Protein AF-A0A8A0RJ89-F1 (afdb_monomer)

Organism: NCBI:txid2751313

Structure (mmCIF, N/CA/C/O backbone):
data_AF-A0A8A0RJ89-F1
#
_entry.id   AF-A0A8A0RJ89-F1
#
loop_
_atom_site.group_PDB
_atom_site.id
_atom_site.type_symbol
_atom_site.label_atom_id
_atom_site.label_alt_id
_atom_site.label_comp_id
_atom_site.label_asym_id
_atom_site.label_entity_id
_atom_site.label_seq_id
_atom_site.pdbx_PDB_ins_code
_atom_site.Cartn_x
_atom_site.Cartn_y
_atom_site.Cartn_z
_atom_site.occupancy
_atom_site.B_iso_or_equiv
_atom_site.auth_seq_id
_atom_site.auth_comp_id
_atom_site.auth_asym_id
_atom_site.auth_atom_id
_atom_site.pdbx_PDB_model_num
ATOM 1 N N . MET A 1 1 ? 21.004 -6.593 -13.746 1.00 62.28 1 MET A N 1
ATOM 2 C CA . MET A 1 1 ? 19.883 -5.806 -13.184 1.00 62.28 1 MET A CA 1
ATOM 3 C C . MET A 1 1 ? 18.706 -6.697 -12.780 1.00 62.28 1 MET A C 1
ATOM 5 O O . MET A 1 1 ? 18.249 -6.603 -11.650 1.00 62.28 1 MET A O 1
ATOM 9 N N . ASN A 1 2 ? 18.265 -7.614 -13.646 1.00 71.56 2 ASN A N 1
ATOM 10 C CA . ASN A 1 2 ? 17.034 -8.395 -13.441 1.00 71.56 2 ASN A CA 1
ATOM 11 C C . ASN A 1 2 ? 17.071 -9.299 -12.194 1.00 71.56 2 ASN A C 1
ATOM 13 O O . ASN A 1 2 ? 16.091 -9.363 -11.463 1.00 71.56 2 ASN A O 1
ATOM 17 N N . ASN A 1 3 ? 18.219 -9.902 -11.867 1.00 77.88 3 ASN A N 1
ATOM 18 C CA . ASN A 1 3 ? 18.359 -10.741 -10.666 1.00 77.88 3 ASN A CA 1
ATOM 19 C C . ASN A 1 3 ? 18.161 -9.956 -9.351 1.00 77.88 3 ASN A C 1
ATOM 21 O O . ASN A 1 3 ? 17.668 -10.515 -8.374 1.00 77.88 3 ASN A O 1
ATOM 25 N N . LEU A 1 4 ? 18.498 -8.657 -9.328 1.00 79.88 4 LEU A N 1
ATOM 26 C CA . LEU A 1 4 ? 18.271 -7.780 -8.172 1.00 79.88 4 LEU A CA 1
ATOM 27 C C . LEU A 1 4 ? 16.772 -7.489 -7.992 1.00 79.88 4 LEU A C 1
ATOM 29 O O . LEU A 1 4 ? 16.251 -7.605 -6.887 1.00 79.88 4 LEU A O 1
ATOM 33 N N . LEU A 1 5 ? 16.077 -7.166 -9.088 1.00 80.12 5 LEU A N 1
ATOM 34 C CA . LEU A 1 5 ? 14.631 -6.911 -9.099 1.00 80.12 5 LEU A CA 1
ATOM 35 C C . LEU A 1 5 ? 13.828 -8.155 -8.695 1.00 80.12 5 LEU A C 1
ATOM 37 O O . LEU A 1 5 ? 12.887 -8.056 -7.909 1.00 80.12 5 LEU A O 1
ATOM 41 N N . ILE A 1 6 ? 14.235 -9.333 -9.174 1.00 79.88 6 ILE A N 1
ATOM 42 C CA . ILE A 1 6 ? 13.610 -10.612 -8.810 1.00 79.88 6 ILE A CA 1
ATOM 43 C C . ILE A 1 6 ? 13.818 -10.907 -7.317 1.00 79.88 6 ILE A C 1
ATOM 45 O O . ILE A 1 6 ? 12.863 -11.254 -6.625 1.00 79.88 6 ILE A O 1
ATOM 49 N N . SER A 1 7 ? 15.033 -10.705 -6.792 1.00 82.31 7 SER A N 1
ATOM 50 C CA . SER A 1 7 ? 15.318 -10.864 -5.358 1.00 82.31 7 SER A CA 1
ATOM 51 C C . SER A 1 7 ? 14.473 -9.917 -4.494 1.00 82.31 7 SER A C 1
ATOM 53 O O . SER A 1 7 ? 13.860 -10.345 -3.516 1.00 82.31 7 SER A O 1
ATOM 55 N N . ALA A 1 8 ? 14.342 -8.650 -4.901 1.00 82.75 8 ALA A N 1
ATOM 56 C CA . ALA A 1 8 ? 13.489 -7.678 -4.219 1.00 82.75 8 ALA A CA 1
ATOM 57 C C . ALA A 1 8 ? 12.007 -8.093 -4.219 1.00 82.75 8 ALA A C 1
ATOM 59 O O . ALA A 1 8 ? 11.342 -7.977 -3.190 1.00 82.75 8 ALA A O 1
ATOM 60 N N . CYS A 1 9 ? 11.496 -8.641 -5.328 1.00 81.56 9 CYS A N 1
ATOM 61 C CA . CYS A 1 9 ? 10.135 -9.181 -5.386 1.00 81.56 9 CYS A CA 1
ATOM 62 C C . CYS A 1 9 ? 9.939 -10.342 -4.401 1.00 81.56 9 CYS A C 1
ATOM 64 O O . CYS A 1 9 ? 8.951 -10.360 -3.671 1.00 81.56 9 CYS A O 1
ATOM 66 N N . ILE A 1 10 ? 10.891 -11.277 -4.326 1.00 84.44 10 ILE A N 1
ATOM 67 C CA . ILE A 1 10 ? 10.833 -12.413 -3.392 1.00 84.44 10 ILE A CA 1
ATOM 68 C C . ILE A 1 10 ? 10.809 -11.918 -1.939 1.00 84.44 10 ILE A C 1
ATOM 70 O O . ILE A 1 10 ? 9.963 -12.342 -1.151 1.00 84.44 10 ILE A O 1
ATOM 74 N N . ILE A 1 11 ? 11.681 -10.967 -1.590 1.00 85.94 11 ILE A N 1
ATOM 75 C CA . ILE A 1 11 ? 11.724 -10.364 -0.250 1.00 85.94 11 ILE A CA 1
ATOM 76 C C . ILE A 1 11 ? 10.405 -9.646 0.069 1.00 85.94 11 ILE A C 1
ATOM 78 O O . ILE A 1 11 ? 9.890 -9.761 1.186 1.00 85.94 11 ILE A O 1
ATOM 82 N N . LEU A 1 12 ? 9.818 -8.936 -0.900 1.00 84.69 12 LEU A N 1
ATOM 83 C CA . LEU A 1 12 ? 8.524 -8.278 -0.726 1.00 84.69 12 LEU A CA 1
ATOM 84 C C . LEU A 1 12 ? 7.398 -9.281 -0.485 1.00 84.69 12 LEU A C 1
ATOM 86 O O . LEU A 1 12 ? 6.619 -9.069 0.438 1.00 84.69 12 LEU A O 1
ATOM 90 N N . VAL A 1 13 ? 7.337 -10.385 -1.231 1.00 83.94 13 VAL A N 1
ATOM 91 C CA . VAL A 1 13 ? 6.329 -11.441 -1.029 1.00 83.94 13 VAL A CA 1
ATOM 92 C C . VAL A 1 13 ? 6.438 -12.056 0.369 1.00 83.94 13 VAL A C 1
ATOM 94 O O . VAL A 1 13 ? 5.427 -12.219 1.058 1.00 83.94 13 VAL A O 1
ATOM 97 N N . ILE A 1 14 ? 7.659 -12.330 0.835 1.00 86.38 14 ILE A N 1
ATOM 98 C CA . ILE A 1 14 ? 7.903 -12.825 2.199 1.00 86.38 14 ILE A CA 1
ATOM 99 C C . ILE A 1 14 ? 7.432 -11.792 3.230 1.00 86.38 14 ILE A C 1
ATOM 101 O O . ILE A 1 14 ? 6.739 -12.126 4.193 1.00 86.38 14 ILE A O 1
ATOM 105 N N . THR A 1 15 ? 7.747 -10.517 3.006 1.00 81.88 15 THR A N 1
ATOM 106 C CA . THR A 1 15 ? 7.363 -9.432 3.915 1.00 81.88 15 THR A CA 1
ATOM 107 C C . THR A 1 15 ? 5.848 -9.208 3.935 1.00 81.88 15 THR A C 1
ATOM 109 O O . THR A 1 15 ? 5.286 -8.936 4.993 1.00 81.88 15 THR A O 1
ATOM 112 N N . ILE A 1 16 ? 5.170 -9.334 2.791 1.00 81.81 16 ILE A N 1
ATOM 113 C CA . ILE A 1 16 ? 3.706 -9.284 2.689 1.00 81.81 16 ILE A CA 1
ATOM 114 C C . ILE A 1 16 ? 3.099 -10.438 3.484 1.00 81.81 16 ILE A C 1
ATOM 116 O O . ILE A 1 16 ? 2.205 -10.198 4.288 1.00 81.81 16 ILE A O 1
ATOM 120 N N . SER A 1 17 ?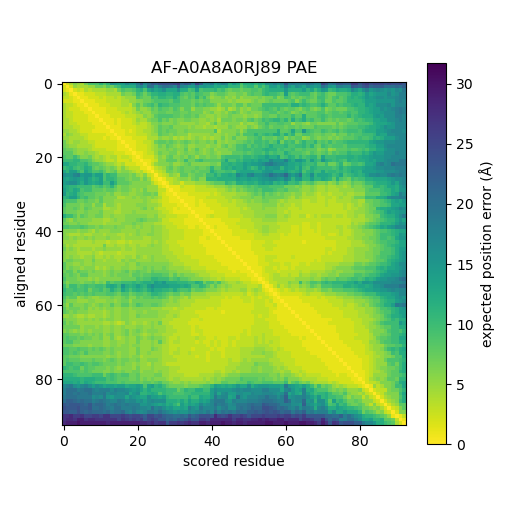 3.632 -11.652 3.338 1.00 80.44 17 SER A N 1
ATOM 121 C CA . SER A 1 17 ? 3.163 -12.840 4.066 1.00 80.44 17 SER A CA 1
ATOM 122 C C . SER A 1 17 ? 3.307 -12.679 5.587 1.00 80.44 17 SER A C 1
ATOM 124 O O . SER A 1 17 ? 2.378 -12.973 6.340 1.00 80.44 17 SER A O 1
ATOM 126 N N . LEU A 1 18 ? 4.431 -12.124 6.052 1.00 79.12 18 LEU A N 1
ATOM 127 C CA . LEU A 1 18 ? 4.649 -11.783 7.464 1.00 79.12 18 LEU A CA 1
ATOM 128 C C . LEU A 1 18 ? 3.700 -10.681 7.959 1.00 79.12 18 LEU A C 1
ATOM 130 O O . LEU A 1 18 ? 3.168 -10.770 9.067 1.00 79.12 18 LEU A O 1
ATOM 134 N N . CYS A 1 19 ? 3.464 -9.647 7.148 1.00 75.81 19 CYS A N 1
ATOM 135 C CA . CYS A 1 19 ? 2.513 -8.584 7.473 1.00 75.81 19 CYS A CA 1
ATOM 136 C C . CYS A 1 19 ? 1.077 -9.104 7.548 1.00 75.81 19 CYS A C 1
ATOM 138 O O . CYS A 1 19 ? 0.343 -8.698 8.445 1.00 75.81 19 CYS A O 1
ATOM 140 N N . LEU A 1 20 ? 0.698 -10.020 6.657 1.00 75.00 20 LEU A N 1
ATOM 141 C CA . LEU A 1 20 ? -0.609 -10.669 6.652 1.00 75.00 20 LEU A CA 1
ATOM 142 C C . LEU A 1 20 ? -0.819 -11.472 7.941 1.00 75.00 20 LEU A C 1
ATOM 144 O O . LEU A 1 20 ? -1.849 -11.333 8.596 1.00 75.00 20 LEU A O 1
ATOM 148 N N . TYR A 1 21 ? 0.203 -12.223 8.366 1.00 76.56 21 TYR A N 1
ATOM 149 C CA . TYR A 1 21 ? 0.187 -12.944 9.639 1.00 76.56 21 TYR A CA 1
ATOM 150 C C . TYR A 1 21 ? 0.054 -12.002 10.846 1.00 76.56 21 TYR A C 1
ATOM 152 O O . TYR A 1 21 ? -0.773 -12.231 11.729 1.00 76.56 21 TYR A O 1
ATOM 160 N N . LYS A 1 22 ? 0.824 -10.906 10.881 1.00 75.31 22 LYS A N 1
ATOM 161 C CA . LYS A 1 22 ? 0.752 -9.920 11.971 1.00 75.31 22 LYS A CA 1
ATOM 162 C C . LYS A 1 22 ? -0.599 -9.192 11.999 1.00 75.31 22 LYS A C 1
ATOM 164 O O . LYS A 1 22 ? -1.140 -8.980 13.079 1.00 75.31 22 LYS A O 1
ATOM 169 N N . GLY A 1 23 ? -1.149 -8.848 10.834 1.00 70.56 23 GLY A N 1
ATOM 170 C CA . GLY A 1 23 ? -2.449 -8.192 10.703 1.00 70.56 23 GLY A CA 1
ATOM 171 C C . GLY A 1 23 ? -3.611 -9.066 11.158 1.00 70.56 23 GLY A C 1
ATOM 172 O O . GLY A 1 23 ? -4.478 -8.596 11.887 1.00 70.56 23 GLY A O 1
ATOM 173 N N . ALA A 1 24 ? -3.587 -10.356 10.817 1.00 70.44 24 ALA A N 1
ATOM 174 C CA . ALA A 1 24 ? -4.589 -11.313 11.281 1.00 70.44 24 ALA A CA 1
ATOM 175 C C . ALA A 1 24 ? -4.554 -11.516 12.808 1.00 70.44 24 ALA A C 1
ATOM 177 O O . ALA A 1 24 ? -5.588 -11.752 13.429 1.00 70.44 24 ALA A O 1
ATOM 178 N N . ARG A 1 25 ? -3.371 -11.396 13.426 1.00 73.44 25 ARG A N 1
ATOM 179 C CA . ARG A 1 25 ? -3.171 -11.572 14.872 1.00 73.44 25 ARG A CA 1
ATOM 180 C C . ARG A 1 25 ? -3.380 -10.292 15.696 1.00 73.44 25 ARG A C 1
ATOM 182 O O . ARG A 1 25 ? -3.202 -10.331 16.911 1.00 73.44 25 ARG A O 1
ATOM 189 N N . GLY A 1 26 ? -3.737 -9.174 15.057 1.00 73.25 26 GLY A N 1
ATOM 190 C CA . GLY A 1 26 ? -4.023 -7.906 15.728 1.00 73.25 26 GLY A CA 1
ATOM 191 C C . GLY A 1 26 ? -5.236 -8.021 16.670 1.00 73.25 26 GLY A C 1
ATOM 192 O O . GLY A 1 26 ? -6.313 -8.421 16.203 1.00 73.25 26 GLY A O 1
ATOM 193 N N . PRO A 1 27 ? -5.090 -7.695 17.973 1.00 74.31 27 PRO A N 1
ATOM 194 C CA . PRO A 1 27 ? -6.167 -7.802 18.958 1.00 74.31 27 PRO A CA 1
ATOM 195 C C . PRO A 1 27 ? -7.237 -6.718 18.781 1.00 74.31 27 PRO A C 1
ATOM 197 O O . PRO A 1 27 ? -8.401 -6.964 19.084 1.00 74.31 27 PRO A O 1
ATOM 200 N N . THR A 1 28 ? -6.866 -5.542 18.263 1.00 81.81 28 THR A N 1
ATOM 201 C CA . THR A 1 28 ? -7.786 -4.416 18.058 1.00 81.81 28 THR A CA 1
ATOM 202 C C . THR A 1 28 ? -8.201 -4.275 16.591 1.00 81.81 28 THR A C 1
ATOM 204 O O . THR A 1 28 ? -7.460 -4.631 15.673 1.00 81.81 28 THR A O 1
ATOM 207 N N . ILE A 1 29 ? -9.397 -3.727 16.347 1.00 77.38 29 ILE A N 1
ATOM 208 C CA . ILE A 1 29 ? -9.873 -3.419 14.986 1.00 77.38 29 ILE A CA 1
ATOM 209 C C . ILE A 1 29 ? -8.971 -2.348 14.341 1.00 77.38 29 ILE A C 1
ATOM 211 O O . ILE A 1 29 ? -8.653 -2.441 13.157 1.00 77.38 29 ILE A O 1
ATOM 215 N N . ALA A 1 30 ? -8.470 -1.398 15.138 1.00 76.88 30 ALA A N 1
ATOM 216 C CA . ALA A 1 30 ? -7.498 -0.399 14.698 1.00 76.88 30 ALA A CA 1
ATOM 217 C C . ALA A 1 30 ? -6.167 -1.030 14.237 1.00 76.88 30 ALA A C 1
ATOM 219 O O . ALA A 1 30 ? -5.658 -0.664 13.179 1.00 76.88 30 ALA A O 1
ATOM 220 N N . ASP A 1 31 ? -5.634 -2.030 14.951 1.00 77.50 31 ASP A N 1
ATOM 221 C CA . ASP A 1 31 ? -4.425 -2.754 14.520 1.00 77.50 31 ASP A CA 1
ATOM 222 C C . ASP A 1 31 ? -4.633 -3.478 13.188 1.00 77.50 31 ASP A C 1
ATOM 224 O O . ASP A 1 31 ? -3.739 -3.503 12.337 1.00 77.50 31 ASP A O 1
ATOM 228 N N . ARG A 1 32 ? -5.823 -4.055 12.985 1.00 80.94 32 ARG A N 1
ATOM 229 C CA . ARG A 1 32 ? -6.185 -4.711 11.721 1.00 80.94 32 ARG A CA 1
ATOM 230 C C . ARG A 1 32 ? -6.257 -3.699 10.583 1.00 80.94 32 ARG A C 1
ATOM 232 O O . ARG A 1 32 ? -5.730 -3.969 9.507 1.00 80.94 32 ARG A O 1
ATOM 239 N N . LEU A 1 33 ? -6.837 -2.527 10.832 1.00 82.44 33 LEU A N 1
ATOM 240 C CA . LEU A 1 33 ? -6.931 -1.442 9.859 1.00 82.44 33 LEU A CA 1
ATOM 241 C C . LEU A 1 33 ? -5.546 -0.943 9.420 1.00 82.44 33 LEU A C 1
ATOM 243 O O . LEU A 1 33 ? -5.257 -0.850 8.225 1.00 82.44 33 LEU A O 1
ATOM 247 N N . VAL A 1 34 ? -4.654 -0.695 10.383 1.00 82.56 34 VAL A N 1
ATOM 248 C CA . VAL A 1 34 ? -3.266 -0.299 10.105 1.00 82.56 34 VAL A CA 1
ATOM 249 C C . VAL A 1 34 ? -2.534 -1.401 9.335 1.00 82.56 34 VAL A C 1
ATOM 251 O O . VAL A 1 34 ? -1.797 -1.110 8.391 1.00 82.56 34 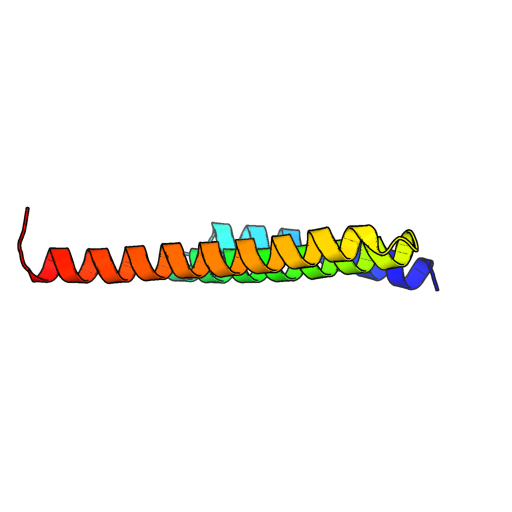VAL A O 1
ATOM 254 N N . ALA A 1 35 ? -2.758 -2.672 9.678 1.00 83.12 35 ALA A N 1
ATOM 255 C CA . ALA A 1 35 ? -2.152 -3.785 8.961 1.00 83.12 35 ALA A CA 1
ATOM 256 C C . ALA A 1 35 ? -2.612 -3.871 7.497 1.00 83.12 35 ALA A C 1
ATOM 258 O O . ALA A 1 35 ? -1.768 -4.070 6.621 1.00 83.12 35 ALA A O 1
ATOM 259 N N . VAL A 1 36 ? -3.904 -3.665 7.215 1.00 83.25 36 VAL A N 1
ATOM 260 C CA . VAL A 1 36 ? -4.444 -3.621 5.843 1.00 83.25 36 VAL A CA 1
ATOM 261 C C . VAL A 1 36 ? -3.755 -2.532 5.021 1.00 83.25 36 VAL A C 1
ATOM 263 O O . VAL A 1 36 ? -3.283 -2.810 3.919 1.00 83.25 36 VAL A O 1
ATOM 266 N N . ASN A 1 37 ? -3.592 -1.328 5.572 1.00 87.38 37 ASN A N 1
ATOM 267 C CA . ASN A 1 37 ? -2.908 -0.235 4.878 1.00 87.38 37 ASN A CA 1
ATOM 268 C C . ASN A 1 37 ? -1.425 -0.547 4.577 1.00 87.38 37 ASN A C 1
ATOM 270 O O . ASN A 1 37 ? -0.907 -0.249 3.495 1.00 87.38 37 ASN A O 1
ATOM 274 N N . VAL A 1 38 ? -0.732 -1.200 5.516 1.00 86.12 38 VAL A N 1
ATOM 275 C CA . VAL A 1 38 ? 0.661 -1.634 5.322 1.00 86.12 38 VAL A CA 1
ATOM 276 C C . VAL A 1 38 ? 0.760 -2.710 4.233 1.00 86.12 38 VAL A C 1
ATOM 278 O O . VAL A 1 38 ? 1.680 -2.671 3.414 1.00 86.12 38 VAL A O 1
ATOM 281 N N . ILE A 1 39 ? -0.183 -3.654 4.188 1.00 87.19 39 ILE A N 1
ATOM 282 C CA . ILE A 1 39 ? -0.256 -4.684 3.140 1.00 87.19 39 ILE A CA 1
ATOM 283 C C . ILE A 1 39 ? -0.528 -4.044 1.774 1.00 87.19 39 ILE A C 1
ATOM 285 O O . ILE A 1 39 ? 0.141 -4.375 0.792 1.00 87.19 39 ILE A O 1
ATOM 289 N N . GLY A 1 40 ? -1.463 -3.096 1.713 1.00 86.81 40 GLY A N 1
ATOM 290 C CA . GLY A 1 40 ? -1.795 -2.372 0.491 1.00 86.81 40 GLY A CA 1
ATOM 291 C C . GLY A 1 40 ? -0.600 -1.618 -0.081 1.00 86.81 40 GLY A C 1
ATOM 292 O O . GLY A 1 40 ? -0.255 -1.811 -1.244 1.00 86.81 40 GLY A O 1
ATOM 293 N N . THR A 1 41 ? 0.129 -0.874 0.757 1.00 88.31 41 THR A N 1
ATOM 294 C CA . THR A 1 41 ? 1.355 -0.171 0.334 1.00 88.31 41 THR A CA 1
ATOM 295 C C . THR A 1 41 ? 2.411 -1.137 -0.219 1.00 88.31 41 THR A C 1
ATOM 297 O O . THR A 1 41 ? 3.021 -0.864 -1.252 1.00 88.31 41 THR A O 1
ATOM 300 N N . LYS A 1 42 ? 2.613 -2.306 0.409 1.00 88.94 42 LYS A N 1
ATOM 301 C CA . LYS A 1 42 ? 3.550 -3.324 -0.108 1.00 88.94 42 LYS A CA 1
ATOM 302 C C . LYS A 1 42 ? 3.099 -3.908 -1.446 1.00 88.94 42 LYS A C 1
ATOM 304 O O . LYS A 1 42 ? 3.938 -4.174 -2.302 1.00 88.94 42 LYS A O 1
ATOM 309 N N . THR A 1 43 ? 1.793 -4.080 -1.629 1.00 89.31 43 THR A N 1
ATOM 310 C CA . THR A 1 43 ? 1.207 -4.570 -2.882 1.00 89.31 43 THR A CA 1
ATOM 311 C C . THR A 1 43 ? 1.438 -3.573 -4.017 1.00 89.31 43 THR A C 1
ATOM 313 O O . THR A 1 43 ? 1.883 -3.969 -5.089 1.00 89.31 43 THR A O 1
ATOM 316 N N . VAL A 1 44 ? 1.247 -2.273 -3.770 1.00 93.38 44 VAL A N 1
ATOM 317 C CA . VAL A 1 44 ? 1.538 -1.204 -4.745 1.00 93.38 44 VAL A CA 1
ATOM 318 C C . VAL A 1 44 ? 3.008 -1.216 -5.163 1.00 93.38 44 VAL A C 1
ATOM 320 O O . VAL A 1 44 ? 3.313 -1.172 -6.354 1.00 93.38 44 VAL A O 1
ATOM 323 N N . VAL A 1 45 ? 3.928 -1.330 -4.198 1.00 91.00 45 VAL A N 1
ATOM 324 C CA . VAL A 1 45 ? 5.370 -1.421 -4.483 1.00 91.00 45 VAL A CA 1
ATOM 325 C C . VAL A 1 45 ? 5.688 -2.664 -5.318 1.00 91.00 45 VAL A C 1
ATOM 327 O O . VAL A 1 45 ? 6.483 -2.583 -6.251 1.00 91.00 45 VAL A O 1
ATOM 330 N N . LEU A 1 46 ? 5.041 -3.797 -5.032 1.00 89.00 46 LEU A N 1
ATOM 331 C CA . LEU A 1 46 ? 5.217 -5.030 -5.796 1.00 89.00 46 LEU A CA 1
ATOM 332 C C . LEU A 1 46 ? 4.727 -4.878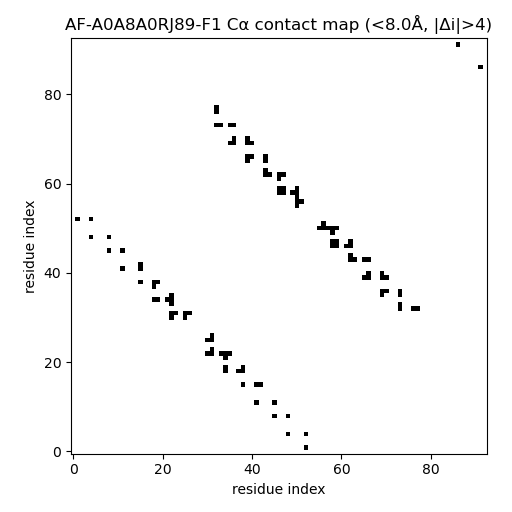 -7.244 1.00 89.00 46 LEU A C 1
ATOM 334 O O . LEU A 1 46 ? 5.462 -5.232 -8.161 1.00 89.00 46 LEU A O 1
ATOM 338 N N . ILE A 1 47 ? 3.544 -4.294 -7.469 1.00 89.38 47 ILE A N 1
ATOM 339 C CA . ILE A 1 47 ? 3.020 -4.028 -8.823 1.00 89.38 47 ILE A CA 1
ATOM 340 C C . ILE A 1 47 ? 3.947 -3.061 -9.580 1.00 89.38 47 ILE A C 1
ATOM 342 O O . ILE A 1 47 ? 4.233 -3.269 -10.759 1.00 89.38 47 ILE A O 1
ATOM 346 N N . SER A 1 48 ? 4.477 -2.043 -8.898 1.00 88.88 48 SER A N 1
ATOM 347 C CA . SER A 1 48 ? 5.429 -1.090 -9.479 1.00 88.88 48 SER A CA 1
ATOM 348 C C . SER A 1 48 ? 6.756 -1.754 -9.879 1.00 88.88 48 SER A C 1
ATOM 350 O O . SER A 1 48 ? 7.251 -1.536 -10.985 1.00 88.88 48 SER A O 1
ATOM 352 N N . LEU A 1 49 ? 7.303 -2.652 -9.048 1.00 87.75 49 LEU A N 1
ATOM 353 C CA . LEU A 1 49 ? 8.486 -3.442 -9.418 1.00 87.75 49 LEU A CA 1
ATOM 354 C C . LEU A 1 49 ? 8.218 -4.350 -10.622 1.00 87.75 49 LEU A C 1
ATOM 356 O O . LEU A 1 49 ? 9.061 -4.458 -11.512 1.00 87.75 49 LEU A O 1
ATOM 360 N N . VAL A 1 50 ? 7.048 -4.990 -10.661 1.00 85.81 50 VAL A N 1
ATOM 361 C CA . VAL A 1 50 ? 6.632 -5.829 -11.791 1.00 85.81 50 VAL A CA 1
ATOM 362 C C . VAL A 1 50 ? 6.546 -4.992 -13.070 1.00 85.81 50 VAL A C 1
ATOM 364 O O . VAL A 1 50 ? 7.071 -5.416 -14.096 1.00 85.81 50 VAL A O 1
ATOM 367 N N . SER A 1 51 ? 5.994 -3.776 -13.015 1.00 88.19 51 SER A N 1
ATOM 368 C CA . SER A 1 51 ? 5.987 -2.845 -14.155 1.00 88.19 51 SER A CA 1
ATOM 369 C C . SER A 1 51 ? 7.384 -2.617 -14.730 1.00 88.19 51 SER A C 1
ATOM 371 O O . SER A 1 51 ? 7.566 -2.649 -15.948 1.00 88.19 51 SER A O 1
ATOM 373 N N . PHE A 1 52 ? 8.369 -2.445 -13.847 1.00 84.12 52 PHE A N 1
ATOM 374 C CA . PHE A 1 52 ? 9.758 -2.225 -14.226 1.00 84.12 52 PHE A CA 1
ATOM 375 C C . PHE A 1 52 ? 10.399 -3.469 -14.859 1.00 84.12 52 PHE A C 1
ATOM 377 O O . PHE A 1 52 ? 11.151 -3.347 -15.817 1.00 84.12 52 PHE A O 1
ATOM 384 N N . ILE A 1 53 ? 10.075 -4.670 -14.364 1.00 83.00 53 ILE A N 1
ATOM 385 C CA . ILE A 1 53 ? 10.576 -5.943 -14.915 1.00 83.00 53 ILE A CA 1
ATOM 386 C C . ILE A 1 53 ? 10.024 -6.205 -16.320 1.00 83.00 53 ILE A C 1
ATOM 388 O O . ILE A 1 53 ? 10.748 -6.698 -17.180 1.00 83.00 53 ILE A O 1
ATOM 392 N N . PHE A 1 54 ? 8.745 -5.902 -16.547 1.00 83.94 54 PHE A N 1
ATOM 393 C CA . PHE A 1 54 ? 8.092 -6.124 -17.837 1.00 83.94 54 PHE A CA 1
ATOM 394 C C . PHE A 1 54 ? 8.310 -4.977 -18.835 1.00 83.94 54 PHE A C 1
ATOM 396 O O . PHE A 1 54 ? 7.850 -5.089 -19.969 1.00 83.94 54 PHE A O 1
ATOM 403 N N . GLU A 1 55 ? 8.973 -3.884 -18.431 1.00 81.06 55 GLU A N 1
ATOM 404 C CA . GLU A 1 55 ? 9.181 -2.663 -19.233 1.00 81.06 55 GLU A CA 1
ATOM 405 C C . GLU A 1 55 ? 7.874 -2.094 -19.824 1.00 81.06 55 GLU A C 1
ATOM 407 O O . GLU A 1 55 ? 7.838 -1.473 -20.888 1.00 81.06 55 GLU A O 1
ATOM 412 N N . LYS A 1 56 ? 6.756 -2.316 -19.124 1.00 81.31 56 LYS A N 1
ATOM 413 C CA . LYS A 1 56 ? 5.422 -1.863 -19.527 1.00 81.31 56 LYS A CA 1
ATOM 414 C C . LYS A 1 56 ? 4.883 -0.908 -18.476 1.00 81.31 56 LYS A C 1
ATOM 416 O O . LYS A 1 56 ? 4.574 -1.309 -17.355 1.00 81.31 56 LYS A O 1
ATOM 421 N N . THR A 1 57 ? 4.705 0.348 -18.867 1.00 85.50 57 THR A N 1
ATOM 422 C CA . THR A 1 57 ? 4.182 1.418 -18.005 1.00 85.50 57 THR A CA 1
ATOM 423 C C . THR A 1 57 ? 2.712 1.238 -17.634 1.00 85.50 57 THR A C 1
ATOM 425 O O . THR A 1 57 ? 2.297 1.745 -16.603 1.00 85.50 57 THR A O 1
ATOM 428 N N . PHE A 1 58 ? 1.945 0.448 -18.391 1.00 88.94 58 PHE A N 1
ATOM 429 C CA . PHE A 1 58 ? 0.533 0.159 -18.098 1.00 88.94 58 PHE A CA 1
ATOM 430 C C . PHE A 1 58 ? 0.297 -0.409 -16.684 1.00 88.94 58 PHE A C 1
ATOM 432 O O . PHE A 1 58 ? -0.736 -0.172 -16.065 1.00 88.94 58 PHE A O 1
ATOM 439 N N . PHE A 1 59 ? 1.270 -1.135 -16.130 1.00 86.69 59 PHE A N 1
ATOM 440 C CA . PHE A 1 59 ? 1.176 -1.652 -14.764 1.00 86.69 59 PHE A CA 1
ATOM 441 C C . PHE A 1 59 ? 1.272 -0.552 -13.692 1.00 86.69 59 PHE A C 1
ATOM 443 O O . PHE A 1 59 ? 0.759 -0.748 -12.590 1.00 86.69 59 PHE A O 1
ATOM 450 N N . LEU A 1 60 ? 1.879 0.605 -13.992 1.00 90.25 60 LEU A N 1
ATOM 451 C CA . LEU A 1 60 ? 1.901 1.746 -13.069 1.00 90.25 60 LEU A CA 1
ATOM 452 C C . LEU A 1 60 ? 0.514 2.362 -12.900 1.00 90.25 60 LEU A C 1
ATOM 454 O O . LEU A 1 60 ? 0.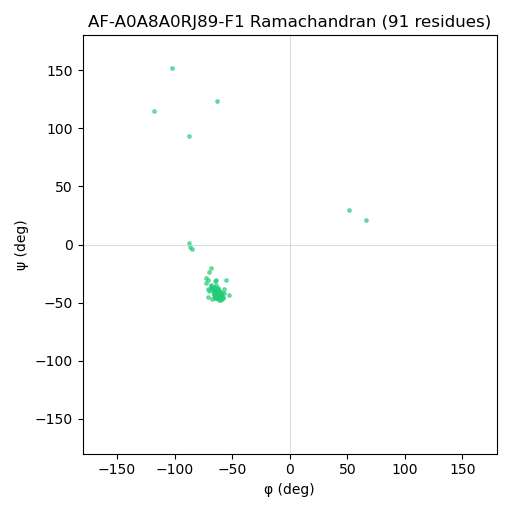170 2.735 -11.783 1.00 90.25 60 LEU A O 1
ATOM 458 N N . ASP A 1 61 ? -0.305 2.397 -13.951 1.00 93.25 61 ASP A N 1
ATOM 459 C CA . ASP A 1 61 ? -1.681 2.894 -13.851 1.00 93.25 61 ASP A CA 1
ATOM 460 C C . ASP A 1 61 ? -2.493 2.026 -12.878 1.00 93.25 61 ASP A C 1
ATOM 462 O O . ASP A 1 61 ? -3.174 2.532 -11.984 1.00 93.25 61 ASP A O 1
ATOM 466 N N . VAL A 1 62 ? -2.336 0.700 -12.973 1.00 92.62 62 VAL A N 1
ATOM 467 C CA . VAL A 1 62 ? -2.944 -0.256 -12.034 1.00 92.62 62 VAL A CA 1
ATOM 468 C C . VAL A 1 62 ? -2.404 -0.058 -10.614 1.00 92.62 62 VAL A C 1
ATOM 470 O O . VAL A 1 62 ? -3.182 -0.071 -9.661 1.00 92.62 62 VAL A O 1
ATOM 473 N N . ALA A 1 63 ? -1.095 0.166 -10.453 1.00 93.38 63 ALA A N 1
ATOM 474 C CA . ALA A 1 63 ? -0.487 0.424 -9.147 1.00 93.38 63 ALA A CA 1
ATOM 475 C C . ALA A 1 63 ? -1.048 1.697 -8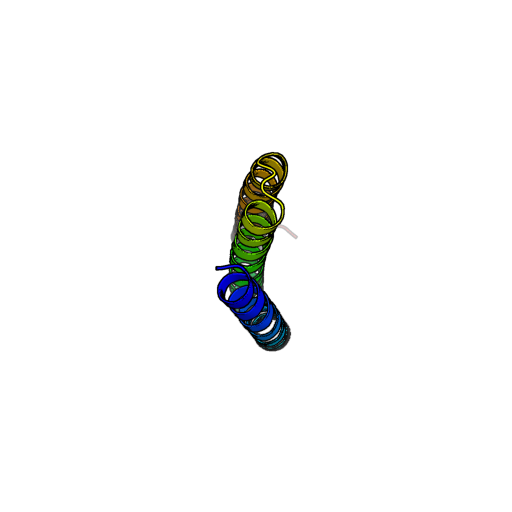.492 1.00 93.38 63 ALA A C 1
ATOM 477 O O . ALA A 1 63 ? -1.342 1.690 -7.296 1.00 93.38 63 ALA A O 1
ATOM 478 N N . LEU A 1 64 ? -1.237 2.768 -9.270 1.00 93.81 64 LEU A N 1
ATOM 479 C CA . LEU A 1 64 ? -1.809 4.028 -8.797 1.00 93.81 64 LEU A CA 1
ATOM 480 C C . LEU A 1 64 ? -3.268 3.858 -8.364 1.00 93.81 64 LEU A C 1
ATOM 482 O O . LEU A 1 64 ? -3.634 4.298 -7.274 1.00 93.81 64 LEU A O 1
ATOM 486 N N . VAL A 1 65 ? -4.087 3.161 -9.156 1.00 95.19 65 VAL A N 1
ATOM 487 C CA . VAL A 1 65 ? -5.474 2.850 -8.774 1.00 95.19 65 VAL A CA 1
ATOM 488 C C . VAL A 1 65 ? -5.511 2.010 -7.495 1.00 95.19 65 VAL A C 1
ATOM 490 O O . VAL A 1 65 ? -6.283 2.305 -6.584 1.00 95.19 65 VAL A O 1
ATOM 493 N N . TYR A 1 66 ? -4.637 1.009 -7.372 1.00 92.94 66 TYR A N 1
ATOM 494 C CA . TYR A 1 66 ? -4.573 0.165 -6.178 1.00 92.94 66 TYR A CA 1
ATOM 495 C C . TYR A 1 66 ? -4.151 0.950 -4.928 1.00 92.94 66 TYR A C 1
ATOM 497 O O . TYR A 1 66 ? -4.690 0.729 -3.841 1.00 92.94 66 TYR A O 1
ATOM 505 N N . ALA A 1 67 ? -3.227 1.903 -5.080 1.00 93.06 67 ALA A N 1
ATOM 506 C CA . ALA A 1 67 ? -2.810 2.792 -4.000 1.00 93.06 67 ALA A CA 1
ATOM 507 C C . ALA A 1 67 ? -3.979 3.640 -3.488 1.00 93.06 67 ALA A C 1
ATOM 509 O O . ALA A 1 67 ? -4.204 3.713 -2.278 1.00 93.06 67 ALA A O 1
ATOM 510 N N . LEU A 1 68 ? -4.760 4.214 -4.406 1.00 95.06 68 LEU A N 1
ATOM 511 C CA . LEU A 1 68 ? -5.938 5.007 -4.065 1.00 95.06 68 LEU A CA 1
ATOM 512 C C . LEU A 1 68 ? -7.008 4.157 -3.371 1.00 95.06 68 LEU A C 1
ATOM 514 O O . LEU A 1 68 ? -7.514 4.558 -2.326 1.00 95.06 68 LEU A O 1
ATOM 518 N N . ILE A 1 69 ? -7.312 2.964 -3.891 1.00 93.62 69 ILE A N 1
ATOM 519 C CA . ILE A 1 69 ? -8.315 2.064 -3.299 1.00 93.62 69 ILE A CA 1
ATOM 520 C C . ILE A 1 69 ? -7.905 1.629 -1.888 1.00 93.62 69 ILE A C 1
ATOM 522 O O . ILE A 1 69 ? -8.725 1.673 -0.970 1.00 93.62 69 ILE A O 1
ATOM 526 N N . SER A 1 70 ? -6.644 1.233 -1.687 1.00 89.69 70 SER A N 1
ATOM 527 C CA . SER A 1 70 ? -6.143 0.825 -0.367 1.00 89.69 70 SER A CA 1
ATOM 528 C C . SER A 1 70 ? -6.256 1.954 0.658 1.00 89.69 70 SER A C 1
ATOM 530 O O . SER A 1 70 ? -6.655 1.730 1.805 1.00 89.69 70 SER A O 1
ATOM 532 N N . PHE A 1 71 ? -5.911 3.173 0.249 1.00 90.44 71 PHE A N 1
ATOM 533 C CA . PHE A 1 71 ? -5.992 4.345 1.110 1.00 90.44 71 PHE A CA 1
ATOM 534 C C . PHE A 1 71 ? -7.445 4.698 1.449 1.00 90.44 71 PHE A C 1
ATOM 536 O O . PHE A 1 71 ? -7.785 4.851 2.622 1.00 90.44 71 PHE A O 1
ATOM 543 N N . LEU A 1 72 ? -8.324 4.731 0.443 1.00 93.31 72 LEU A N 1
ATOM 544 C CA . LEU A 1 72 ? -9.751 4.998 0.625 1.00 93.31 72 LEU A CA 1
ATOM 545 C C . LEU A 1 72 ? -10.416 3.962 1.528 1.00 93.31 72 LEU A C 1
ATOM 547 O O . LEU A 1 72 ? -11.135 4.338 2.446 1.00 93.31 72 LEU A O 1
ATOM 551 N N . THR A 1 73 ? -10.129 2.674 1.333 1.00 89.94 73 THR A N 1
ATOM 552 C CA . THR A 1 73 ? -10.667 1.597 2.181 1.00 89.94 73 THR A CA 1
ATOM 553 C C . THR A 1 73 ? -10.305 1.823 3.647 1.00 89.94 73 THR A C 1
ATOM 555 O O . THR A 1 73 ? -11.142 1.666 4.532 1.00 89.94 73 THR A O 1
ATOM 558 N N . THR A 1 74 ? -9.068 2.250 3.906 1.00 88.44 74 THR A N 1
ATOM 559 C CA . THR A 1 74 ? -8.597 2.524 5.266 1.00 88.44 74 THR A CA 1
ATOM 560 C C . THR A 1 74 ? -9.340 3.712 5.885 1.00 88.44 74 THR A C 1
ATOM 562 O O . THR A 1 74 ? -9.778 3.633 7.031 1.00 88.44 74 THR A O 1
ATOM 565 N N . ILE A 1 75 ? -9.536 4.793 5.121 1.00 90.94 75 ILE A N 1
ATOM 566 C CA . ILE A 1 75 ? -10.291 5.971 5.570 1.00 90.94 75 ILE A CA 1
ATOM 567 C C . ILE A 1 75 ? -11.757 5.627 5.826 1.00 90.94 75 ILE A C 1
ATOM 569 O O . ILE A 1 75 ? -12.285 6.007 6.862 1.00 90.94 75 ILE A O 1
ATOM 573 N N . MET A 1 76 ? -12.408 4.901 4.916 1.00 91.81 76 MET A N 1
ATOM 574 C CA . MET A 1 76 ? -13.825 4.548 5.048 1.00 91.81 76 MET A CA 1
ATOM 575 C C . MET A 1 76 ? -14.083 3.716 6.303 1.00 91.81 76 MET A C 1
ATOM 577 O O . MET A 1 76 ? -15.057 3.950 7.011 1.00 91.81 76 MET A O 1
ATOM 581 N N . VAL A 1 77 ? -13.196 2.767 6.607 1.00 88.12 77 VAL A N 1
ATOM 582 C CA . VAL A 1 77 ? -13.312 1.972 7.833 1.00 88.12 77 VAL A CA 1
ATOM 583 C C . VAL A 1 77 ? -13.019 2.826 9.070 1.00 88.12 77 VAL A C 1
ATOM 585 O O . VAL A 1 77 ? -13.736 2.703 10.058 1.00 88.12 77 VAL A O 1
ATOM 588 N N . ALA A 1 78 ? -12.027 3.722 9.028 1.00 87.94 78 ALA A N 1
ATOM 589 C CA . ALA A 1 78 ? -11.766 4.644 10.135 1.00 87.94 78 ALA A CA 1
ATOM 590 C C . ALA A 1 78 ? -12.968 5.561 10.423 1.00 87.94 78 ALA A C 1
ATOM 592 O O . ALA A 1 78 ? -13.362 5.709 11.578 1.00 87.94 78 ALA A O 1
ATOM 593 N N . ASP A 1 79 ? -13.562 6.142 9.379 1.00 88.56 79 ASP A N 1
ATOM 594 C CA . ASP A 1 79 ? -14.738 7.010 9.482 1.00 88.56 79 ASP A CA 1
ATOM 595 C C . ASP A 1 79 ? -15.945 6.253 10.047 1.00 88.56 79 ASP A C 1
ATOM 597 O O . ASP A 1 79 ? -16.586 6.727 10.983 1.00 88.56 79 ASP A O 1
ATOM 601 N N . TYR A 1 80 ? -16.184 5.025 9.576 1.00 86.94 80 TYR A N 1
ATOM 602 C CA . TYR A 1 80 ? -17.233 4.155 10.107 1.00 86.94 80 TYR A CA 1
ATOM 603 C C . TYR A 1 80 ? -17.064 3.892 11.614 1.00 86.94 80 TYR A C 1
ATOM 605 O O . TYR A 1 80 ? -18.019 4.025 12.378 1.00 86.94 80 TYR A O 1
ATOM 613 N N . MET A 1 81 ? -15.840 3.594 12.063 1.00 84.44 81 MET A N 1
ATOM 614 C CA . MET A 1 81 ? -15.544 3.334 13.479 1.00 84.44 81 MET A CA 1
ATOM 615 C C . MET A 1 81 ? -15.728 4.576 14.365 1.00 84.44 81 MET A C 1
ATOM 617 O O . MET A 1 81 ? -16.195 4.474 15.501 1.00 84.44 81 MET A O 1
ATOM 621 N N . VAL A 1 82 ? -15.365 5.760 13.862 1.00 84.25 82 VAL A N 1
ATOM 622 C CA . VAL A 1 82 ? -15.583 7.035 14.567 1.00 84.25 82 VAL A CA 1
ATOM 623 C C . VAL A 1 82 ? -17.072 7.395 14.593 1.00 84.25 82 VAL A C 1
ATOM 625 O O . VAL A 1 82 ? -17.572 7.887 15.604 1.00 84.25 82 VAL A O 1
ATOM 628 N N . GLY A 1 83 ? -17.792 7.130 13.502 1.00 80.88 83 GLY A N 1
ATOM 629 C CA . GLY A 1 83 ? -19.231 7.347 13.392 1.00 80.88 83 GLY A CA 1
ATOM 630 C C . GLY A 1 83 ? -20.057 6.455 14.323 1.00 80.88 83 GLY A C 1
ATOM 631 O O . GLY A 1 83 ? -21.038 6.935 14.887 1.00 80.88 83 GLY A O 1
ATOM 632 N N . GLU A 1 84 ? -19.659 5.193 14.530 1.00 73.50 84 GLU A N 1
ATOM 633 C CA . GLU A 1 84 ? -20.291 4.302 15.519 1.00 73.50 84 GLU A CA 1
ATOM 634 C C . GLU A 1 84 ? -20.144 4.826 16.952 1.00 73.50 84 GLU A C 1
ATOM 636 O O . GLU A 1 84 ? -21.146 4.903 17.660 1.00 73.50 84 GLU A O 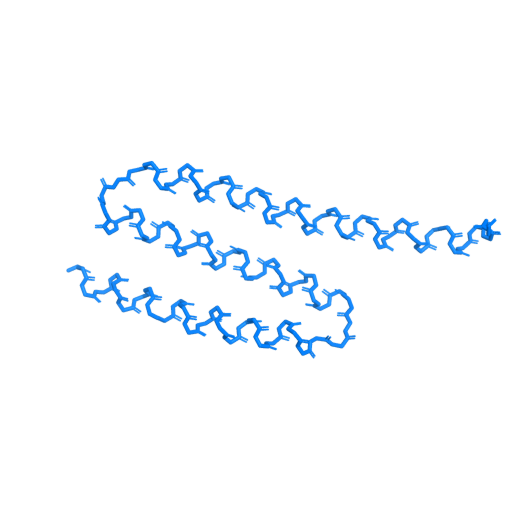1
ATOM 641 N N . ASN A 1 85 ? -18.945 5.273 17.352 1.00 68.62 85 ASN A N 1
ATOM 642 C CA . ASN A 1 85 ? -18.716 5.809 18.704 1.00 68.62 85 ASN A CA 1
ATOM 643 C C . ASN A 1 85 ? -19.654 6.984 19.029 1.00 68.62 85 ASN A C 1
ATOM 645 O O . ASN A 1 85 ? -20.181 7.071 20.133 1.00 68.62 85 ASN A O 1
ATOM 649 N N . LYS A 1 86 ? -19.933 7.858 18.052 1.00 68.44 86 LYS A N 1
ATOM 650 C CA . LYS A 1 86 ? -20.854 8.990 18.249 1.00 68.44 86 LYS A CA 1
ATOM 651 C C . LYS A 1 86 ? -22.313 8.566 18.442 1.00 68.44 86 LYS A C 1
ATOM 653 O O . LYS A 1 86 ? -23.031 9.203 19.204 1.00 68.44 86 LYS A O 1
ATOM 658 N N . LYS A 1 87 ? -22.766 7.500 17.773 1.00 61.69 87 LYS A N 1
ATOM 659 C CA . LYS A 1 87 ? -24.149 6.999 17.911 1.00 61.69 87 LYS A CA 1
ATOM 660 C C . LYS A 1 87 ? -24.385 6.314 19.254 1.00 61.69 87 LYS A C 1
ATOM 662 O O . LYS A 1 87 ? -25.482 6.405 19.800 1.00 61.69 87 LYS A O 1
ATOM 667 N N . GLU A 1 88 ? -23.357 5.654 19.782 1.00 60.38 88 GLU A N 1
ATOM 668 C CA . GLU A 1 88 ? -23.386 5.046 21.113 1.00 60.38 88 GLU A CA 1
ATOM 669 C C . GLU A 1 88 ? -23.453 6.111 22.223 1.00 60.38 88 GLU A C 1
ATOM 671 O O . GLU A 1 88 ? -24.196 5.937 23.189 1.00 60.38 88 GLU A O 1
ATOM 676 N N . GLU A 1 89 ? -22.765 7.247 22.052 1.00 59.50 89 GLU A N 1
ATOM 677 C CA . GLU A 1 89 ? -22.820 8.390 22.980 1.00 59.50 89 GLU A CA 1
ATOM 678 C C . GLU A 1 89 ? -24.160 9.152 22.942 1.00 59.50 89 GLU A C 1
ATOM 680 O O . GLU A 1 89 ? -24.599 9.672 23.968 1.00 59.50 89 GLU A O 1
ATOM 685 N N . GLU A 1 90 ? -24.853 9.185 21.798 1.00 64.69 90 GLU A N 1
ATOM 686 C CA . GLU A 1 90 ? -26.156 9.859 21.651 1.00 64.69 90 GLU A CA 1
ATOM 687 C C . GLU A 1 90 ? -27.369 8.985 22.034 1.00 64.69 90 GLU A C 1
ATOM 689 O O . GLU A 1 90 ? -28.503 9.465 22.032 1.00 64.69 90 GLU A O 1
ATOM 694 N N . GLY A 1 91 ? -27.168 7.717 22.416 1.00 55.06 91 GLY A N 1
ATOM 695 C CA . GLY A 1 91 ? -28.230 6.863 22.969 1.00 55.06 91 GLY A CA 1
ATOM 696 C C . GLY A 1 91 ? -29.362 6.514 21.993 1.00 55.06 91 GLY A C 1
ATOM 697 O O . GLY A 1 91 ? -30.455 6.141 22.426 1.00 55.06 91 GLY A O 1
ATOM 698 N N 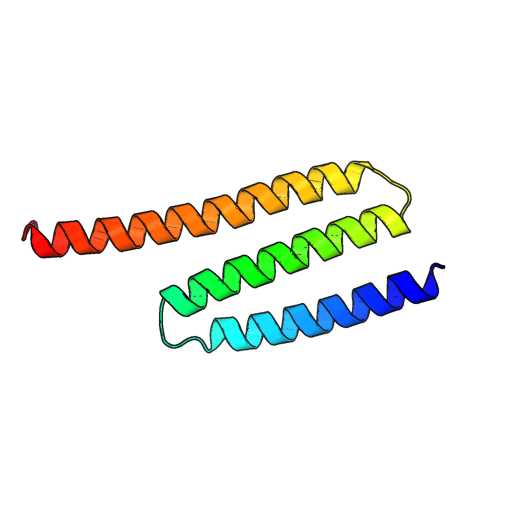. ILE A 1 92 ? -29.123 6.615 20.686 1.00 61.50 92 ILE A N 1
ATOM 699 C CA . ILE A 1 92 ? -30.110 6.264 19.661 1.00 61.50 92 ILE A CA 1
ATOM 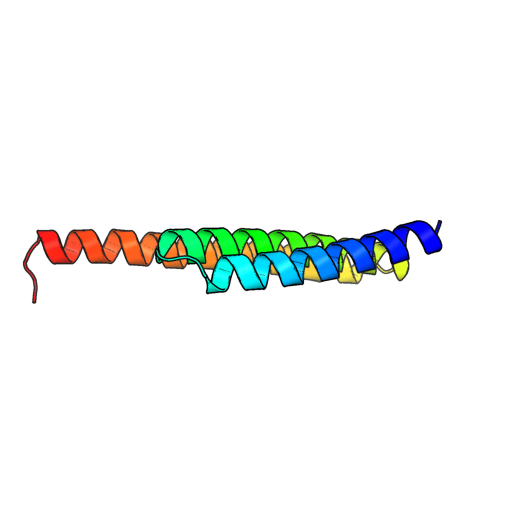700 C C . ILE A 1 92 ? -29.969 4.764 19.363 1.00 61.50 92 ILE A C 1
ATOM 702 O O . ILE A 1 92 ? -29.128 4.358 18.561 1.00 61.50 92 ILE A O 1
ATOM 706 N N . LYS A 1 93 ? -30.770 3.946 20.059 1.00 52.78 93 LYS A N 1
ATOM 707 C CA . LYS A 1 93 ? -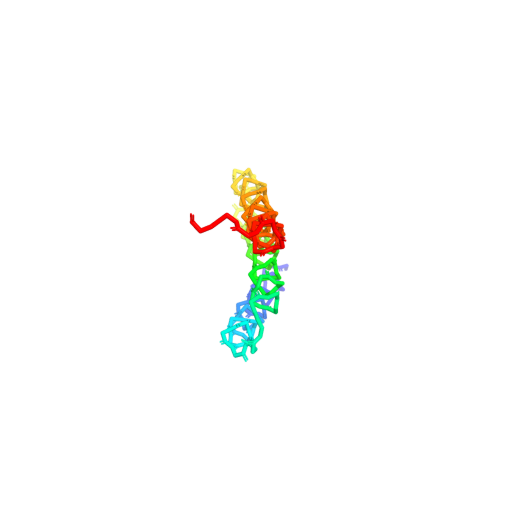31.040 2.547 19.687 1.00 52.78 93 LYS A CA 1
ATOM 708 C C . LYS A 1 93 ? -32.029 2.465 18.532 1.00 52.78 93 LYS A C 1
ATOM 710 O O . LYS A 1 93 ? -33.014 3.236 18.561 1.00 52.78 93 LYS A O 1
#

InterPro domains:
  IPR007208 Na(+)/H(+) antiporter subunit F-like [PF04066] (30-81)
  IPR007208 Na(+)/H(+) antiporter subunit F-like [PTHR34702] (4-88)

Solvent-accessible surface area (backbone atoms only — not comparable to full-atom values): 4978 Å² total; per-residue (Å²): 114,67,70,59,56,52,51,52,50,54,54,47,54,53,50,44,54,52,44,52,54,53,22,74,67,37,91,46,72,66,47,30,45,55,30,51,41,55,45,36,54,52,49,28,52,49,38,40,53,48,18,63,76,69,74,38,69,72,36,42,58,54,20,51,53,49,44,51,50,36,51,48,53,43,49,55,52,52,50,51,56,56,54,49,56,53,42,65,76,67,68,71,126

Mean predicted aligned error: 7.55 Å

Sequence (93 aa):
MNNLLISACIILVITISLCLYKGARGPTIADRLVAVNVIGTKTVVLISLVSFIFEKTFFLDVALVYALISFLTTIMVADYMVGENKKEEEGIK

Nearest PDB structures (foldseek):
  7qru-assembly1_F  TM=9.496E-01  e=4.466E-03  Alkalihalophilus pseudofirmus
  7d3u-assembly1_F  TM=8.968E-01  e=5.659E-03  Dietzia sp. DQ12-45-1b
  7p64-assembly1_K  TM=8.780E-01  e=6.058E-01  Escherichia coli BL21(DE3)
  8e9i-assembly1_K  TM=8.267E-01  e=3.175E+00  Mycolicibacterium smegmatis MC2 155

Radius of gyration: 17.33 Å; Cα contacts (8 Å, |Δi|>4): 60; chains: 1; bounding box: 51×23×42 Å

pLDDT: mean 82.09, std 9.38, range [52.78, 95.19]

Secondary structure (DSSP, 8-state):
-HHHHHHHHHHHHHHHHHHHHHHHT-SSHHHHHHHHHHHHHHHHHHHHHHHHHTT-THHHHHHHHHHHHHHHHHHHHHHHHHHHHHHHHTT--

Foldseek 3Di:
DLVVLVVVLVVLVVVLVVLVVQLVVDPDPLSVLVSLLVSLVSVLVNLVSVCVNVVHCVSNVVSVVSNVVSVVVSVVVVVVVVVVVVCVVVPDD